Protein AF-A0A2E3IP16-F1 (afdb_monomer_lite)

pLDDT: mean 74.49, std 19.5, range [39.91, 96.56]

Structure (mmCIF, N/CA/C/O backbone):
data_AF-A0A2E3IP16-F1
#
_entry.id   AF-A0A2E3IP16-F1
#
loop_
_atom_site.group_PDB
_atom_site.id
_atom_site.type_symbol
_atom_site.label_atom_id
_atom_site.label_alt_id
_atom_site.label_comp_id
_atom_site.label_asym_id
_atom_site.label_entity_id
_atom_site.label_seq_id
_atom_site.pdbx_PDB_ins_code
_atom_site.Cartn_x
_atom_site.Cartn_y
_atom_site.Cartn_z
_atom_site.occupancy
_atom_site.B_iso_or_equiv
_atom_site.auth_seq_id
_atom_site.auth_comp_id
_atom_site.auth_asym_id
_atom_site.auth_atom_id
_atom_site.pdbx_PDB_model_num
ATOM 1 N N . MET A 1 1 ? 33.896 62.051 31.043 1.00 45.47 1 MET A N 1
ATOM 2 C CA . MET A 1 1 ? 32.823 62.270 30.043 1.00 45.47 1 MET A CA 1
ATOM 3 C C . MET A 1 1 ? 33.499 62.067 28.690 1.00 45.47 1 MET A C 1
ATOM 5 O O . MET A 1 1 ? 34.467 62.762 28.460 1.00 45.47 1 MET A O 1
ATOM 9 N N . ILE A 1 2 ? 33.246 61.069 27.846 1.00 51.25 2 ILE A N 1
ATOM 10 C CA . ILE A 1 2 ? 32.016 60.389 27.426 1.00 51.25 2 ILE A CA 1
ATOM 11 C C . ILE A 1 2 ? 32.406 58.978 26.930 1.00 51.25 2 ILE A C 1
ATOM 13 O O . ILE A 1 2 ? 33.397 58.810 26.225 1.00 51.25 2 ILE A O 1
ATOM 17 N N . ARG A 1 3 ? 31.629 57.968 27.335 1.00 48.81 3 ARG A N 1
ATOM 18 C CA . ARG A 1 3 ? 31.700 56.561 26.911 1.00 48.81 3 ARG A CA 1
ATOM 19 C C . ARG A 1 3 ? 30.870 56.441 25.625 1.00 48.81 3 ARG A C 1
ATOM 21 O O . ARG A 1 3 ? 29.650 56.542 25.712 1.00 48.81 3 ARG A O 1
ATOM 28 N N . LEU A 1 4 ? 31.488 56.246 24.458 1.00 48.22 4 LEU A N 1
ATOM 29 C CA . LEU A 1 4 ? 30.752 55.884 23.237 1.00 48.22 4 LEU A CA 1
ATOM 30 C C . LEU A 1 4 ? 30.615 54.355 23.169 1.00 48.22 4 LEU A C 1
ATOM 32 O O . LEU A 1 4 ? 31.445 53.647 22.608 1.00 48.22 4 LEU A O 1
ATOM 36 N N . LEU A 1 5 ? 29.557 53.862 23.809 1.00 59.22 5 LEU A N 1
ATOM 37 C CA . LEU A 1 5 ? 28.898 52.606 23.465 1.00 59.22 5 LEU A CA 1
ATOM 38 C C . LEU A 1 5 ? 28.027 52.888 22.240 1.00 59.22 5 LEU A C 1
ATOM 40 O O . LEU A 1 5 ? 27.104 53.685 22.365 1.00 59.22 5 LEU A O 1
ATOM 44 N N . LEU A 1 6 ? 28.269 52.246 21.096 1.00 53.72 6 LEU A N 1
ATOM 45 C CA . LEU A 1 6 ? 27.270 52.198 20.025 1.00 53.72 6 LEU A CA 1
ATOM 46 C C . LEU A 1 6 ? 27.346 50.890 19.222 1.00 53.72 6 LEU A C 1
ATOM 48 O O . LEU A 1 6 ? 28.236 50.675 18.407 1.00 53.72 6 LEU A O 1
ATOM 52 N N . CYS A 1 7 ? 26.329 50.068 19.497 1.00 49.22 7 CYS A N 1
ATOM 53 C CA . CYS A 1 7 ? 25.529 49.287 18.553 1.00 49.22 7 CYS A CA 1
ATOM 54 C C . CYS A 1 7 ? 26.188 48.117 17.806 1.00 49.2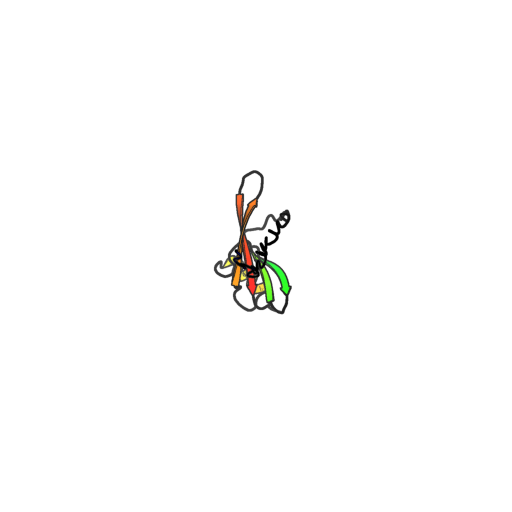2 7 CYS A C 1
ATOM 56 O O . CYS A 1 7 ? 26.507 48.203 16.624 1.00 49.22 7 CYS A O 1
ATOM 58 N N . LEU A 1 8 ? 26.209 46.955 18.475 1.00 56.12 8 LEU A N 1
ATOM 59 C CA . LEU A 1 8 ? 26.079 45.663 17.795 1.00 56.12 8 LEU A CA 1
ATOM 60 C C . LEU A 1 8 ? 24.716 45.598 17.075 1.00 56.12 8 LEU A C 1
ATOM 62 O O . LEU A 1 8 ? 23.693 45.837 17.726 1.00 56.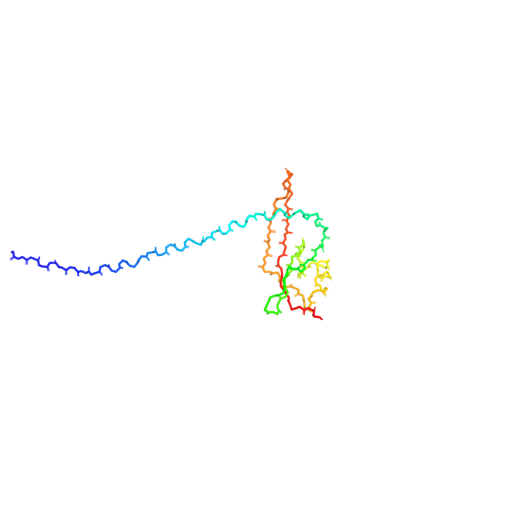12 8 LEU A O 1
ATOM 66 N N . PRO A 1 9 ? 24.650 45.208 15.790 1.00 54.06 9 PRO A N 1
ATOM 67 C CA . PRO A 1 9 ? 23.393 44.821 15.181 1.00 54.06 9 PRO A CA 1
ATOM 68 C C . PRO A 1 9 ? 23.061 43.408 15.670 1.00 54.06 9 PRO A C 1
ATOM 70 O O . PRO A 1 9 ? 23.666 42.419 15.258 1.00 54.06 9 PRO A O 1
ATOM 73 N N . LEU A 1 10 ? 22.102 43.324 16.591 1.00 53.59 10 LEU A N 1
ATOM 74 C CA . LEU A 1 10 ? 21.395 42.089 16.902 1.00 53.59 10 LEU A CA 1
ATOM 75 C C . LEU A 1 10 ? 20.700 41.612 15.622 1.00 53.59 10 LEU A C 1
ATOM 77 O O . LEU A 1 10 ? 19.641 42.109 15.245 1.00 53.59 10 LEU A O 1
ATOM 81 N N . LEU A 1 11 ? 21.327 40.645 14.957 1.00 55.78 11 LEU A N 1
ATOM 82 C CA . LEU A 1 11 ? 20.723 39.779 13.952 1.00 55.78 11 LEU A CA 1
ATOM 83 C C . LEU A 1 11 ? 19.621 38.948 14.623 1.00 55.78 11 LEU A C 1
ATOM 85 O O . LEU A 1 11 ? 19.797 37.775 14.941 1.00 55.78 11 LEU A O 1
ATOM 89 N N . ALA A 1 12 ? 18.475 39.577 14.862 1.00 55.03 12 ALA A N 1
ATOM 90 C CA . ALA A 1 12 ? 17.232 38.899 15.180 1.00 55.03 12 ALA A CA 1
ATOM 91 C C . ALA A 1 12 ? 16.667 38.319 13.878 1.00 55.03 12 ALA A C 1
ATOM 93 O O . ALA A 1 12 ? 15.739 38.863 13.281 1.00 55.03 12 ALA A O 1
ATOM 94 N N . PHE A 1 13 ? 17.265 37.225 13.400 1.00 48.38 13 PHE A N 1
ATOM 95 C CA . PHE A 1 13 ? 16.597 36.401 12.404 1.00 48.38 13 PHE A CA 1
ATOM 96 C C . PHE A 1 13 ? 15.422 35.713 13.088 1.00 48.38 13 PHE A C 1
ATOM 98 O O . PHE A 1 13 ? 15.583 34.887 13.985 1.00 48.38 13 PHE A O 1
ATOM 105 N N . ALA A 1 14 ? 14.239 36.159 12.677 1.00 52.81 14 ALA A N 1
ATOM 106 C CA . ALA A 1 14 ? 12.940 35.666 13.066 1.00 52.81 14 ALA A CA 1
ATOM 107 C C . ALA A 1 14 ? 12.926 34.134 13.136 1.00 52.81 14 ALA A C 1
ATOM 109 O O . ALA A 1 14 ? 13.226 33.448 12.157 1.00 52.81 14 ALA A O 1
ATOM 110 N N . ALA A 1 15 ? 12.533 33.610 14.296 1.00 50.12 15 ALA A N 1
ATOM 111 C CA . ALA A 1 15 ? 12.049 32.250 14.407 1.00 50.12 15 ALA A CA 1
ATOM 112 C C . ALA A 1 15 ? 10.810 32.143 13.510 1.00 50.12 15 ALA A C 1
ATOM 114 O O . ALA A 1 15 ? 9.718 32.585 13.861 1.00 50.12 15 ALA A O 1
ATOM 115 N N . CYS A 1 16 ? 11.005 31.621 12.302 1.00 52.09 16 CYS A N 1
ATOM 116 C CA . CYS A 1 16 ? 9.915 31.180 11.458 1.00 52.09 16 CYS A CA 1
ATOM 117 C C . CYS A 1 16 ? 9.359 29.922 12.130 1.00 52.09 16 CYS A C 1
ATOM 119 O O . CYS A 1 16 ? 9.846 28.814 11.902 1.00 52.09 16 CYS A O 1
ATOM 121 N N . GLU A 1 17 ? 8.400 30.102 13.041 1.00 46.38 17 GLU A N 1
ATOM 122 C CA . GLU A 1 17 ? 7.563 29.010 13.521 1.00 46.38 17 GLU A CA 1
ATOM 123 C C . GLU A 1 17 ? 6.792 28.486 12.316 1.00 46.38 17 GLU A C 1
ATOM 125 O O . GLU A 1 17 ? 5.734 28.986 11.935 1.00 46.38 17 GLU A O 1
ATOM 130 N N . PHE A 1 18 ? 7.373 27.478 11.674 1.00 49.62 18 PHE A N 1
ATOM 131 C CA . PHE A 1 18 ? 6.723 26.691 10.648 1.00 49.62 18 PHE A CA 1
ATOM 132 C C . PHE A 1 18 ? 5.655 25.845 11.348 1.00 49.62 18 PHE A C 1
ATOM 134 O O . PHE A 1 18 ? 5.825 24.647 11.576 1.00 49.62 18 PHE A O 1
ATOM 141 N N . SER A 1 19 ? 4.559 26.496 11.745 1.00 51.28 19 SER A N 1
ATOM 142 C CA . SER A 1 19 ? 3.312 25.834 12.093 1.00 51.28 19 SER A CA 1
ATOM 143 C C . SER A 1 19 ? 2.864 25.105 10.840 1.00 51.28 19 SER A C 1
ATOM 145 O O . SER A 1 19 ? 2.234 25.673 9.948 1.00 51.28 19 SER A O 1
ATOM 147 N N . ARG A 1 20 ? 3.285 23.840 10.733 1.00 56.16 20 ARG A N 1
ATOM 148 C CA . ARG A 1 20 ? 2.788 22.910 9.727 1.00 56.16 20 ARG A CA 1
ATOM 149 C C . ARG A 1 20 ? 1.266 23.006 9.795 1.00 56.16 20 ARG A C 1
ATOM 151 O O . ARG A 1 20 ? 0.732 22.830 10.892 1.00 56.16 20 ARG A O 1
ATOM 158 N N . PRO A 1 21 ? 0.559 23.296 8.692 1.00 48.81 21 PRO A N 1
ATOM 159 C CA . PRO A 1 21 ? -0.879 23.149 8.707 1.00 48.81 21 PRO A CA 1
ATOM 160 C C . PRO A 1 21 ? -1.137 21.685 9.042 1.00 48.81 21 PRO A C 1
ATOM 162 O O . PRO A 1 21 ? -0.830 20.791 8.253 1.00 48.81 21 PRO A O 1
ATOM 165 N N . THR A 1 22 ? -1.637 21.427 10.249 1.00 47.12 22 THR A N 1
ATOM 166 C CA . THR A 1 22 ? -2.257 20.150 10.562 1.00 47.12 22 THR A CA 1
ATOM 167 C C . THR A 1 22 ? -3.460 20.097 9.645 1.00 47.12 22 THR A C 1
ATOM 169 O O . THR A 1 22 ? -4.495 20.703 9.923 1.00 47.12 22 THR A O 1
ATOM 172 N N . ILE A 1 23 ? -3.284 19.468 8.483 1.00 50.47 23 ILE A N 1
ATOM 173 C CA . ILE A 1 23 ? -4.371 19.142 7.576 1.00 50.47 23 ILE A CA 1
ATOM 174 C C . ILE A 1 23 ? -5.242 18.175 8.375 1.00 50.47 23 ILE A C 1
ATOM 176 O O . ILE A 1 23 ? -5.025 16.967 8.377 1.00 50.47 23 ILE A O 1
ATOM 180 N N . MET A 1 24 ? -6.204 18.726 9.114 1.00 45.88 24 MET A N 1
ATOM 181 C CA . MET A 1 24 ? -7.383 18.006 9.559 1.00 45.88 24 MET A CA 1
ATOM 182 C C . MET A 1 24 ? -8.123 17.675 8.272 1.00 45.88 24 MET A C 1
ATOM 184 O O . MET A 1 24 ? -8.973 18.439 7.811 1.00 45.88 24 MET A O 1
ATOM 188 N N . ALA A 1 25 ? -7.710 16.588 7.620 1.00 48.75 25 ALA A N 1
ATOM 189 C CA . ALA A 1 25 ? -8.474 16.012 6.538 1.00 48.75 25 ALA A CA 1
ATOM 190 C C . ALA A 1 25 ? -9.871 15.807 7.117 1.00 48.75 25 ALA A C 1
ATOM 192 O O . ALA A 1 25 ? -10.031 15.055 8.081 1.00 48.75 25 ALA A O 1
ATOM 193 N N . ARG A 1 26 ? -10.861 16.558 6.607 1.00 45.97 26 ARG A N 1
ATOM 194 C CA . ARG A 1 26 ? -12.272 16.284 6.886 1.00 45.97 26 ARG A CA 1
ATOM 195 C C . ARG A 1 26 ? -12.424 14.800 6.652 1.00 45.97 26 ARG A C 1
ATOM 197 O O . ARG A 1 26 ? -12.221 14.383 5.516 1.00 45.97 26 ARG A O 1
ATOM 204 N N . SER A 1 27 ? -12.665 14.054 7.731 1.00 47.84 27 SER A N 1
ATOM 205 C CA . SER A 1 27 ? -12.873 12.614 7.698 1.00 47.84 27 SER A CA 1
ATOM 206 C C . SER A 1 27 ? -13.739 12.335 6.481 1.00 47.84 27 SER A C 1
ATOM 208 O O . SER A 1 27 ? -14.901 12.753 6.497 1.00 47.84 27 SER A O 1
ATOM 210 N N . PRO A 1 28 ? -13.217 11.725 5.402 1.00 42.53 28 PRO A N 1
ATOM 211 C CA . PRO A 1 28 ? -14.125 11.156 4.437 1.00 42.53 28 PRO A CA 1
ATOM 212 C C . PRO A 1 28 ? -14.991 10.215 5.270 1.00 42.53 28 PRO A C 1
ATOM 214 O O . PRO A 1 28 ? -14.468 9.370 5.999 1.00 42.53 28 PRO A O 1
ATOM 217 N N . GLU A 1 29 ? -16.306 10.431 5.291 1.00 41.03 29 GLU A N 1
ATOM 218 C CA . GLU A 1 29 ? -17.214 9.398 5.768 1.00 41.03 29 GLU A CA 1
ATOM 219 C C . GLU A 1 29 ? -17.065 8.257 4.769 1.00 41.03 29 GLU A C 1
ATOM 221 O O . GLU A 1 29 ? -17.754 8.166 3.754 1.00 41.03 29 GLU A O 1
ATOM 226 N N . ILE A 1 30 ? -16.066 7.418 5.031 1.00 43.94 30 ILE A N 1
ATOM 227 C CA . ILE A 1 30 ? -15.835 6.164 4.353 1.00 43.94 30 ILE A CA 1
ATOM 228 C C . ILE A 1 30 ? -16.972 5.270 4.843 1.00 43.94 30 ILE A C 1
ATOM 230 O O . ILE A 1 30 ? -16.824 4.461 5.758 1.00 43.94 30 ILE A O 1
ATOM 234 N N . SER A 1 31 ? -18.151 5.443 4.242 1.00 39.91 31 SER A N 1
ATOM 235 C CA . SER A 1 31 ? -19.231 4.462 4.279 1.00 39.91 31 SER A CA 1
ATOM 236 C C . SER A 1 31 ? -18.818 3.285 3.400 1.00 39.91 31 SER A C 1
ATOM 238 O O . SER A 1 31 ? -19.406 2.975 2.368 1.00 39.91 31 SER A O 1
ATOM 240 N N . LEU A 1 32 ? -17.723 2.645 3.790 1.00 43.75 32 LEU A N 1
ATOM 241 C CA . LEU A 1 32 ? -17.406 1.308 3.364 1.00 43.75 32 LEU A CA 1
ATOM 242 C C . LEU A 1 32 ? -17.894 0.432 4.517 1.00 43.75 32 LEU A C 1
ATOM 244 O O . LEU A 1 32 ? -17.529 0.601 5.686 1.00 43.75 32 LEU A O 1
ATOM 248 N N . LYS A 1 33 ? -18.747 -0.531 4.198 1.00 48.38 33 LYS A N 1
ATOM 249 C CA . LYS A 1 33 ? -18.745 -1.790 4.933 1.00 48.38 33 LYS A CA 1
ATOM 250 C C . LYS A 1 33 ? -17.678 -2.645 4.249 1.00 48.38 33 LYS A C 1
ATOM 252 O O . LYS A 1 33 ? -18.077 -3.490 3.445 1.00 48.38 33 LYS A O 1
ATOM 257 N N . PRO A 1 34 ? -16.364 -2.390 4.425 1.00 52.38 34 PRO A N 1
ATOM 258 C CA . PRO A 1 34 ? -15.408 -3.205 3.725 1.00 52.38 34 PRO A CA 1
ATOM 259 C C . PRO A 1 34 ? -15.480 -4.602 4.334 1.00 52.38 34 PRO A C 1
ATOM 261 O O . PRO A 1 34 ? -15.589 -4.763 5.553 1.00 52.38 34 PRO A O 1
ATOM 264 N N . ARG A 1 35 ? -15.528 -5.615 3.476 1.00 58.31 35 ARG A N 1
ATOM 265 C CA . ARG A 1 35 ? -15.392 -7.000 3.933 1.00 58.31 35 ARG A CA 1
ATOM 266 C C . ARG A 1 35 ? -13.928 -7.202 4.317 1.00 58.31 35 ARG A C 1
ATOM 268 O O . ARG A 1 35 ? -13.055 -6.655 3.647 1.00 58.31 35 ARG A O 1
ATOM 275 N N . ASP A 1 36 ? -13.659 -7.971 5.369 1.00 63.69 36 ASP A N 1
ATOM 276 C CA . ASP A 1 36 ? -12.282 -8.316 5.732 1.00 63.69 36 ASP A CA 1
ATOM 277 C C . ASP A 1 36 ? -11.529 -8.849 4.503 1.00 63.69 36 ASP A C 1
ATOM 279 O O . ASP A 1 36 ? -12.000 -9.758 3.814 1.00 63.69 36 ASP A O 1
ATOM 283 N N . GLY A 1 37 ? -10.373 -8.253 4.210 1.00 72.50 37 GLY A N 1
ATOM 284 C CA . GLY A 1 37 ? -9.559 -8.599 3.046 1.00 72.50 37 GLY A CA 1
ATOM 285 C C . GLY A 1 37 ? -9.779 -7.728 1.812 1.00 72.50 37 GLY A C 1
ATOM 286 O O . GLY A 1 37 ? -9.264 -8.068 0.750 1.00 72.50 37 GLY A O 1
ATOM 287 N N . GLU A 1 38 ? -10.524 -6.625 1.906 1.00 86.12 38 GLU A N 1
ATOM 288 C CA . GLU A 1 38 ? -10.685 -5.704 0.781 1.00 86.12 38 GLU A CA 1
ATOM 289 C C . GLU A 1 38 ? -9.378 -4.948 0.497 1.00 86.12 38 GLU A C 1
ATOM 291 O O . GLU A 1 38 ? -8.737 -4.414 1.404 1.00 86.12 38 GLU A O 1
ATOM 296 N N . VAL A 1 39 ? -9.006 -4.899 -0.786 1.00 90.12 39 VAL A N 1
ATOM 297 C CA . VAL A 1 39 ? -7.893 -4.106 -1.315 1.00 90.12 39 VAL A CA 1
ATOM 298 C C . VAL A 1 39 ? -8.386 -3.335 -2.529 1.00 90.12 39 VAL A C 1
ATOM 300 O O . VAL A 1 39 ? -8.959 -3.915 -3.456 1.00 90.12 39 VAL A O 1
ATOM 303 N N . ARG A 1 40 ? -8.146 -2.027 -2.539 1.00 91.56 40 ARG A N 1
ATOM 304 C CA . ARG A 1 40 ? -8.601 -1.099 -3.574 1.00 91.56 40 ARG A CA 1
ATOM 305 C C . ARG A 1 40 ? -7.415 -0.347 -4.153 1.00 91.56 40 ARG A C 1
ATOM 307 O O . ARG A 1 40 ? -6.539 0.089 -3.410 1.00 91.56 40 ARG A O 1
ATOM 314 N N . LEU A 1 41 ? -7.418 -0.155 -5.469 1.00 92.19 41 LEU A N 1
ATOM 315 C CA . LEU A 1 41 ? -6.523 0.794 -6.119 1.00 92.19 41 LEU A CA 1
ATOM 316 C C . LEU A 1 41 ? -7.048 2.209 -5.863 1.00 92.19 41 LEU A C 1
ATOM 318 O O . LEU A 1 41 ? -8.185 2.519 -6.217 1.00 92.19 41 LEU A O 1
ATOM 322 N N . VAL A 1 42 ? -6.230 3.039 -5.225 1.00 92.44 42 VAL A N 1
ATOM 323 C CA . VAL A 1 42 ? -6.539 4.447 -4.958 1.00 92.44 42 VAL A CA 1
ATOM 324 C C . VAL A 1 42 ? -6.146 5.294 -6.158 1.00 92.44 42 VAL A C 1
ATOM 326 O O . VAL A 1 42 ? -6.939 6.106 -6.624 1.00 92.44 42 VAL A O 1
ATOM 329 N N . ASP A 1 43 ? -4.914 5.119 -6.640 1.00 93.25 43 ASP A N 1
ATOM 330 C CA . ASP A 1 43 ? -4.348 5.917 -7.726 1.00 93.25 43 ASP A CA 1
ATOM 331 C C . ASP A 1 43 ? -3.090 5.251 -8.310 1.00 93.25 43 ASP A C 1
ATOM 333 O O . ASP A 1 43 ? -2.461 4.422 -7.650 1.00 93.25 43 ASP A O 1
ATOM 337 N N . VAL A 1 44 ? -2.685 5.655 -9.514 1.00 92.44 44 VAL A N 1
ATOM 338 C CA . VAL A 1 44 ? -1.376 5.347 -10.101 1.00 92.44 44 VAL A CA 1
ATOM 339 C C . VAL A 1 44 ? -0.674 6.661 -10.425 1.00 92.44 44 VAL 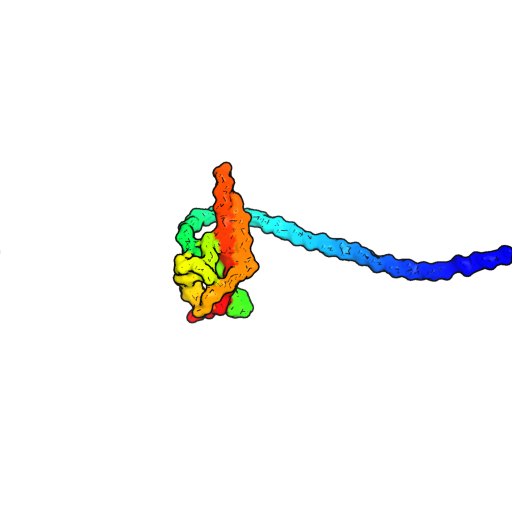A C 1
ATOM 341 O O . VAL A 1 44 ? -1.049 7.368 -11.358 1.00 92.44 44 VAL A O 1
ATOM 344 N N . ARG A 1 45 ? 0.374 6.994 -9.666 1.00 91.31 45 ARG A N 1
ATOM 345 C CA . ARG A 1 45 ? 1.128 8.246 -9.828 1.00 91.31 45 ARG A CA 1
ATOM 346 C C . ARG A 1 45 ? 2.606 7.965 -9.973 1.00 91.31 45 ARG A C 1
ATOM 348 O O . ARG A 1 45 ? 3.164 7.168 -9.231 1.00 91.31 45 ARG A O 1
ATOM 355 N N . LEU A 1 46 ? 3.236 8.643 -10.934 1.00 91.06 46 LEU A N 1
ATOM 356 C CA . LEU A 1 46 ? 4.675 8.526 -11.202 1.00 91.06 46 LEU A CA 1
ATOM 357 C C . LEU A 1 46 ? 5.131 7.065 -11.403 1.00 91.06 46 LEU A C 1
ATOM 359 O O . LEU A 1 46 ? 6.220 6.690 -10.985 1.00 91.06 46 LEU A O 1
ATOM 363 N N . GLY A 1 47 ? 4.283 6.236 -12.021 1.00 91.88 47 GLY A N 1
ATOM 364 C CA . GLY A 1 47 ? 4.576 4.819 -12.253 1.00 91.88 47 GLY A CA 1
ATOM 365 C C . GLY A 1 47 ? 4.432 3.919 -11.023 1.00 91.88 47 GLY A C 1
ATOM 366 O O . GLY A 1 47 ? 4.868 2.778 -11.076 1.00 91.88 47 GLY A O 1
ATOM 367 N N . VAL A 1 48 ? 3.818 4.398 -9.938 1.00 94.12 48 VAL A N 1
ATOM 368 C CA . VAL A 1 48 ? 3.593 3.640 -8.701 1.00 94.12 48 VAL A CA 1
ATOM 369 C C . VAL A 1 48 ? 2.095 3.507 -8.446 1.00 94.12 48 VAL A C 1
ATOM 371 O O . VAL A 1 48 ? 1.371 4.505 -8.455 1.00 94.12 48 VAL 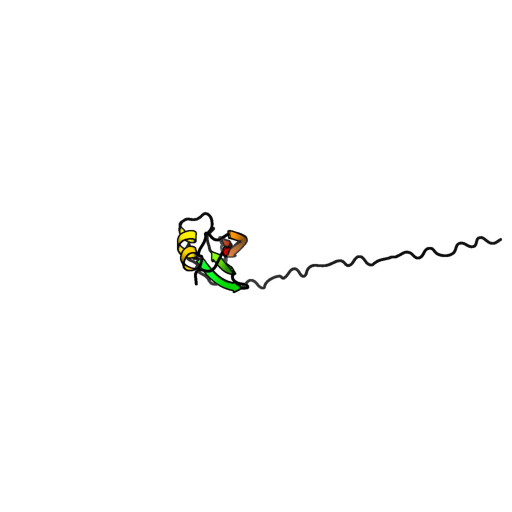A O 1
ATOM 374 N N . ALA A 1 49 ? 1.621 2.284 -8.204 1.00 94.62 49 ALA A N 1
ATOM 375 C CA . ALA A 1 49 ? 0.252 2.038 -7.762 1.00 94.62 49 ALA A CA 1
ATOM 376 C C . ALA A 1 49 ? 0.140 2.239 -6.250 1.00 94.62 49 ALA A C 1
ATOM 378 O O . ALA A 1 49 ? 0.930 1.692 -5.481 1.00 94.62 49 ALA A O 1
ATOM 379 N N . HIS A 1 50 ? -0.865 3.003 -5.832 1.00 95.44 50 HIS A N 1
ATOM 380 C CA .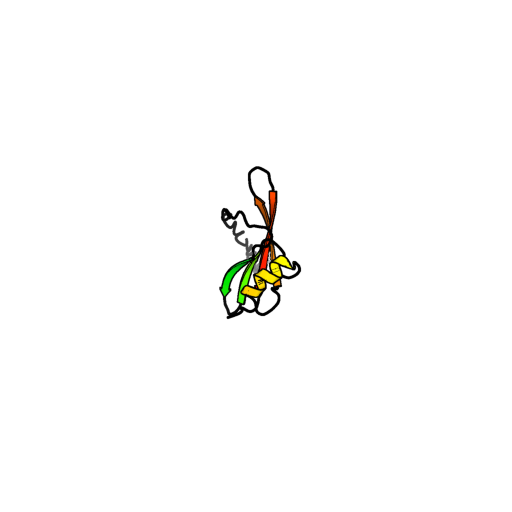 HIS A 1 50 ? -1.219 3.241 -4.440 1.00 95.44 50 HIS A CA 1
ATOM 381 C C . HIS A 1 50 ? -2.477 2.458 -4.089 1.00 95.44 50 HIS A C 1
ATOM 383 O O . HIS A 1 50 ? -3.500 2.572 -4.765 1.00 95.44 50 HIS A O 1
ATOM 389 N N . LEU A 1 51 ? -2.402 1.678 -3.017 1.00 93.81 51 LEU A N 1
ATOM 390 C CA . LEU A 1 51 ? -3.455 0.790 -2.556 1.00 93.81 51 LEU A CA 1
ATOM 391 C C . LEU A 1 51 ? -3.959 1.195 -1.175 1.00 93.81 51 LEU A C 1
ATOM 393 O O . LEU A 1 51 ? -3.181 1.611 -0.317 1.00 93.81 51 LEU A O 1
ATOM 397 N N . GLU A 1 52 ? -5.248 0.970 -0.959 1.00 92.88 52 GLU A N 1
ATOM 398 C CA . GLU A 1 52 ? -5.901 1.004 0.345 1.00 92.88 52 GLU A CA 1
ATOM 399 C C . GLU A 1 52 ? -6.403 -0.402 0.675 1.00 92.88 52 GLU A C 1
ATOM 401 O O . GLU A 1 52 ? -7.047 -1.043 -0.158 1.00 92.88 52 GLU A O 1
ATOM 406 N N . ALA A 1 53 ? -6.093 -0.900 1.870 1.00 90.69 53 ALA A N 1
ATOM 407 C CA . ALA A 1 53 ? -6.435 -2.254 2.285 1.00 90.69 53 ALA A CA 1
ATOM 408 C C . ALA A 1 53 ? -6.931 -2.319 3.735 1.00 90.69 53 ALA A C 1
ATOM 410 O O . ALA A 1 53 ? -6.465 -1.574 4.595 1.00 90.69 53 ALA A O 1
ATOM 411 N N . THR A 1 54 ? -7.835 -3.252 4.040 1.00 89.94 54 THR A N 1
ATOM 412 C CA . THR A 1 54 ? -8.298 -3.495 5.425 1.00 89.94 54 THR A CA 1
ATOM 413 C C . THR A 1 54 ? -7.396 -4.434 6.223 1.00 89.94 54 THR A C 1
ATOM 415 O O . THR A 1 54 ? -7.576 -4.604 7.425 1.00 89.94 54 THR A O 1
ATOM 418 N N . CYS A 1 55 ? -6.448 -5.092 5.562 1.00 87.69 55 CYS A N 1
ATOM 419 C CA . CYS A 1 55 ? -5.378 -5.858 6.187 1.00 87.69 55 CYS A CA 1
ATOM 420 C C . CYS A 1 55 ? -4.038 -5.503 5.552 1.00 87.69 55 CYS A C 1
ATOM 422 O O . CYS A 1 55 ? -3.996 -4.893 4.489 1.00 87.69 55 CYS A O 1
ATOM 424 N N . ASP A 1 56 ? -2.944 -5.879 6.208 1.00 90.12 56 ASP A N 1
ATOM 425 C CA . ASP A 1 56 ? -1.597 -5.630 5.702 1.00 90.12 56 ASP A CA 1
ATOM 426 C C . ASP A 1 56 ? -1.348 -6.436 4.411 1.00 90.12 56 ASP A C 1
ATOM 428 O O . ASP A 1 56 ? -1.237 -7.662 4.477 1.00 90.12 56 ASP A O 1
ATOM 432 N N . PRO A 1 57 ? -1.241 -5.800 3.233 1.00 87.38 57 PRO A N 1
ATOM 433 C CA . PRO A 1 57 ? -1.025 -6.511 1.977 1.00 87.38 57 PRO A CA 1
ATOM 434 C C . PRO A 1 57 ? 0.392 -7.092 1.826 1.00 87.38 57 PRO A C 1
ATOM 436 O O . PRO A 1 57 ? 0.607 -7.910 0.932 1.00 87.38 57 PRO A O 1
ATOM 439 N N . GLY A 1 58 ? 1.344 -6.700 2.680 1.00 87.06 58 GLY A N 1
ATOM 440 C CA . GLY A 1 58 ? 2.708 -7.229 2.708 1.00 87.06 58 GLY A CA 1
ATOM 441 C C . GLY A 1 58 ? 2.890 -8.446 3.622 1.00 87.06 58 GLY A C 1
ATOM 442 O O . GLY A 1 58 ? 3.925 -9.104 3.559 1.00 87.06 58 GLY A O 1
ATOM 443 N N . SER A 1 59 ? 1.908 -8.770 4.468 1.00 86.75 59 SER A N 1
ATOM 444 C CA . SER A 1 59 ? 2.004 -9.904 5.404 1.00 86.75 59 SER A CA 1
ATOM 445 C C . SER A 1 59 ? 0.760 -10.795 5.450 1.00 86.75 59 SER A C 1
ATOM 447 O O . SER A 1 59 ? 0.874 -11.996 5.697 1.00 86.75 59 SER A O 1
ATOM 449 N N . SER A 1 60 ? -0.429 -10.260 5.166 1.00 89.62 60 SER A N 1
ATOM 450 C CA . SER A 1 60 ? -1.672 -11.031 5.112 1.00 89.62 60 SER A CA 1
ATOM 451 C C . SER A 1 60 ? -1.824 -11.731 3.767 1.00 89.62 60 SER A C 1
ATOM 453 O O . SER A 1 60 ? -1.922 -11.076 2.730 1.00 89.62 60 SER A O 1
ATOM 455 N N . ALA A 1 61 ? -1.944 -13.061 3.791 1.00 85.75 61 ALA A N 1
ATOM 456 C CA . ALA A 1 61 ? -2.187 -13.874 2.598 1.00 85.75 61 ALA A CA 1
ATOM 457 C C . ALA A 1 61 ? -3.468 -13.470 1.844 1.00 85.75 61 ALA A C 1
ATOM 459 O O . ALA A 1 61 ? -3.533 -13.574 0.624 1.00 85.75 61 ALA A O 1
ATOM 460 N N . ILE A 1 62 ? -4.491 -12.989 2.557 1.00 87.62 62 ILE A N 1
ATOM 461 C CA . ILE A 1 62 ? -5.750 -12.566 1.936 1.00 87.62 62 ILE A CA 1
ATOM 462 C C . ILE A 1 62 ? -5.524 -11.262 1.165 1.00 87.62 62 ILE A C 1
ATOM 464 O O . ILE A 1 62 ? -5.774 -11.205 -0.038 1.00 87.62 62 ILE A O 1
ATOM 468 N N . CYS A 1 63 ? -4.998 -10.227 1.831 1.00 89.38 63 CYS A N 1
ATOM 469 C CA . CYS A 1 63 ? -4.755 -8.939 1.180 1.00 89.38 63 CYS A CA 1
ATOM 470 C C . CYS A 1 63 ? -3.676 -9.030 0.092 1.00 89.38 63 CYS A C 1
ATOM 472 O O . CYS A 1 63 ? -3.791 -8.339 -0.916 1.00 89.38 63 CYS A O 1
ATOM 474 N N . SER A 1 64 ? -2.667 -9.894 0.234 1.00 89.06 64 SER A N 1
ATOM 475 C CA . SER A 1 64 ? -1.628 -10.051 -0.788 1.00 89.06 64 SER A CA 1
ATOM 476 C C . SER A 1 64 ? -2.185 -10.627 -2.095 1.00 89.06 64 SER A C 1
ATOM 478 O O . SER A 1 64 ? -1.852 -10.127 -3.169 1.00 89.06 64 SER A O 1
ATOM 480 N N . VAL A 1 65 ? -3.106 -11.598 -2.028 1.00 89.50 65 VAL A N 1
ATOM 481 C CA . VAL A 1 65 ? -3.786 -12.157 -3.211 1.00 89.50 65 VAL A CA 1
ATOM 482 C C . VAL A 1 65 ? -4.628 -11.099 -3.925 1.00 89.50 65 VAL A C 1
ATOM 484 O O . VAL A 1 65 ? -4.616 -11.021 -5.155 1.00 89.50 65 VAL A O 1
ATOM 487 N N . TYR A 1 66 ? -5.347 -10.257 -3.181 1.00 90.94 66 TYR A N 1
ATOM 488 C CA . TYR A 1 66 ? -6.118 -9.172 -3.791 1.00 90.94 66 TYR A CA 1
ATOM 489 C C . TYR A 1 66 ? -5.222 -8.066 -4.351 1.00 90.94 66 TYR A C 1
ATOM 491 O O . TYR A 1 66 ? -5.490 -7.564 -5.442 1.00 90.94 66 TYR A O 1
ATOM 499 N N . ALA A 1 67 ? -4.136 -7.724 -3.658 1.00 92.06 67 ALA A N 1
ATOM 500 C CA . ALA A 1 67 ? -3.176 -6.735 -4.128 1.00 92.06 67 ALA A CA 1
ATOM 501 C C . ALA A 1 67 ? -2.423 -7.188 -5.389 1.00 92.06 67 ALA A C 1
ATOM 503 O O . ALA A 1 67 ? -2.141 -6.364 -6.256 1.00 92.06 67 ALA A O 1
ATOM 504 N N . ALA A 1 68 ? -2.179 -8.492 -5.557 1.00 92.06 68 ALA A N 1
ATOM 505 C CA . ALA A 1 68 ? -1.542 -9.062 -6.749 1.00 92.06 68 ALA A CA 1
ATOM 506 C C . ALA A 1 68 ? -2.334 -8.836 -8.055 1.00 92.06 68 ALA A C 1
ATOM 508 O O . ALA A 1 68 ? -1.801 -9.022 -9.148 1.00 92.06 68 ALA A O 1
ATOM 509 N N . ARG A 1 69 ? -3.603 -8.409 -7.968 1.00 91.75 69 ARG A N 1
ATOM 510 C CA . ARG A 1 69 ? -4.379 -7.954 -9.135 1.00 91.75 69 ARG A CA 1
ATOM 511 C C . ARG A 1 69 ? -3.841 -6.649 -9.718 1.00 91.75 69 ARG A C 1
ATOM 513 O O . ARG A 1 69 ? -3.954 -6.441 -10.918 1.00 91.75 69 ARG A O 1
ATOM 520 N N . TRP A 1 70 ? -3.273 -5.798 -8.868 1.00 93.50 70 TRP A N 1
ATOM 521 C CA . TRP A 1 70 ? -2.800 -4.458 -9.212 1.00 93.50 70 TRP A CA 1
ATOM 522 C C . TRP A 1 70 ? -1.280 -4.354 -9.232 1.00 93.50 70 TRP A C 1
ATOM 524 O O . TRP A 1 70 ? -0.748 -3.452 -9.867 1.00 93.50 70 TRP A O 1
ATOM 534 N N . CYS A 1 71 ? -0.584 -5.248 -8.532 1.00 95.00 71 CYS A N 1
ATOM 535 C CA . CYS A 1 71 ? 0.849 -5.155 -8.294 1.00 95.00 71 CYS A CA 1
ATOM 536 C C . CYS A 1 71 ? 1.626 -6.283 -8.969 1.00 95.00 71 CYS A C 1
ATOM 538 O O . CYS A 1 71 ? 1.210 -7.442 -8.936 1.00 95.00 71 CYS A O 1
ATOM 540 N N . GLN A 1 72 ? 2.788 -5.958 -9.538 1.00 94.69 72 GLN A N 1
ATOM 541 C CA . GLN A 1 72 ? 3.743 -6.963 -10.022 1.00 94.69 72 GLN A CA 1
ATOM 542 C C . GLN A 1 72 ? 4.458 -7.660 -8.862 1.00 94.69 72 GLN A C 1
ATOM 544 O O . GLN A 1 72 ? 4.653 -8.873 -8.888 1.00 94.69 72 GLN A O 1
ATOM 549 N N . ASN A 1 73 ? 4.812 -6.876 -7.844 1.00 93.31 73 ASN A N 1
ATOM 550 C CA . ASN A 1 73 ? 5.548 -7.300 -6.662 1.00 93.31 73 ASN A CA 1
ATOM 551 C C . ASN A 1 73 ? 4.685 -7.166 -5.405 1.00 93.31 73 ASN A C 1
ATOM 553 O O . ASN A 1 73 ? 3.621 -6.544 -5.420 1.00 93.31 73 ASN A O 1
ATOM 557 N N . LEU A 1 74 ? 5.160 -7.735 -4.296 1.00 92.75 74 LEU A N 1
ATOM 558 C CA . LEU A 1 74 ? 4.486 -7.588 -3.011 1.00 92.75 74 LEU A CA 1
ATOM 559 C C . LEU A 1 74 ? 4.406 -6.094 -2.625 1.00 92.75 74 LEU A C 1
ATOM 561 O O . LEU A 1 74 ? 5.431 -5.408 -2.682 1.00 92.75 74 LEU A O 1
ATOM 565 N N . PRO A 1 75 ? 3.233 -5.572 -2.226 1.00 93.81 75 PRO A N 1
ATOM 566 C CA . PRO A 1 75 ? 3.106 -4.166 -1.873 1.00 93.81 75 PRO A CA 1
ATOM 567 C C . PRO A 1 75 ? 3.861 -3.833 -0.593 1.00 93.81 75 PRO A C 1
ATOM 569 O O . PRO A 1 75 ? 3.854 -4.596 0.375 1.00 93.81 75 PRO A O 1
ATOM 572 N N . LYS A 1 76 ? 4.449 -2.640 -0.559 1.00 95.19 76 LYS A N 1
ATOM 573 C CA . LYS A 1 76 ? 5.092 -2.087 0.626 1.00 95.19 76 LYS A CA 1
ATOM 574 C C . LYS A 1 76 ? 4.133 -1.146 1.339 1.00 95.19 76 LYS A C 1
ATOM 576 O O . LYS A 1 76 ? 3.753 -0.112 0.795 1.00 95.19 76 LYS A O 1
ATOM 581 N N . VAL A 1 77 ? 3.774 -1.481 2.573 1.00 94.38 77 VAL A N 1
ATOM 582 C CA . VAL A 1 77 ? 2.997 -0.588 3.442 1.00 94.38 77 VAL A CA 1
ATOM 583 C C . VAL A 1 77 ? 3.851 0.616 3.825 1.00 94.38 77 VAL A C 1
ATOM 585 O O . VAL A 1 77 ? 4.977 0.456 4.299 1.00 94.38 77 VAL A O 1
ATOM 588 N N . TYR A 1 78 ? 3.313 1.817 3.624 1.00 93.12 78 TYR A N 1
ATOM 589 C CA . TYR A 1 78 ? 3.962 3.069 4.018 1.00 93.12 78 TYR A CA 1
ATOM 590 C C . TYR A 1 78 ? 3.190 3.827 5.096 1.00 93.12 78 TYR A C 1
ATOM 592 O O . TYR A 1 78 ? 3.784 4.653 5.784 1.00 93.12 78 TYR A O 1
ATOM 600 N N . ASP A 1 79 ? 1.897 3.550 5.265 1.00 92.75 79 ASP A N 1
ATOM 601 C CA . ASP A 1 79 ? 1.101 4.145 6.332 1.00 92.75 79 ASP A CA 1
ATOM 602 C C . ASP A 1 79 ? 0.037 3.166 6.843 1.00 92.75 79 ASP A C 1
ATOM 604 O O . ASP A 1 79 ? -0.430 2.274 6.128 1.00 92.75 79 ASP A O 1
ATOM 608 N N . ARG A 1 80 ? -0.321 3.324 8.115 1.00 91.75 80 ARG A N 1
ATOM 609 C CA . ARG A 1 80 ? -1.337 2.535 8.802 1.00 91.75 80 ARG A CA 1
ATOM 610 C C . ARG A 1 80 ? -2.175 3.459 9.668 1.00 91.75 80 ARG A C 1
ATOM 612 O O . ARG A 1 80 ? -1.716 3.948 10.700 1.00 91.75 80 ARG A O 1
ATOM 619 N N . GLN A 1 81 ? -3.427 3.620 9.278 1.00 86.62 81 GLN A N 1
ATOM 620 C CA . GLN A 1 81 ? -4.354 4.552 9.896 1.00 86.62 81 GLN A CA 1
ATOM 621 C C . GLN A 1 81 ? -5.399 3.780 10.695 1.00 86.62 81 GLN A C 1
ATOM 623 O O . GLN A 1 81 ? -5.916 2.755 10.251 1.00 86.62 81 GLN A O 1
ATOM 628 N N . LYS A 1 82 ? -5.675 4.252 11.910 1.00 85.19 82 LYS A N 1
ATOM 629 C CA . LYS A 1 82 ? -6.674 3.670 12.804 1.00 85.19 82 LYS A CA 1
ATOM 630 C C . LYS A 1 82 ? -7.847 4.624 12.928 1.00 85.19 82 LYS A C 1
ATOM 632 O O . LYS A 1 82 ? -7.657 5.794 13.252 1.00 85.19 82 LYS A O 1
ATOM 637 N N . TYR A 1 83 ? -9.045 4.111 12.699 1.00 76.88 83 TYR A N 1
ATOM 638 C CA . TYR A 1 83 ? -10.283 4.870 12.744 1.00 76.88 83 TYR A CA 1
ATOM 639 C C . TYR A 1 83 ? -11.262 4.216 13.694 1.00 76.88 83 TYR A C 1
ATOM 641 O O . TYR A 1 83 ? -11.438 3.001 13.680 1.00 76.88 83 TYR A O 1
ATOM 649 N N . PHE A 1 84 ? -11.957 5.031 14.473 1.00 76.12 84 PHE A N 1
ATOM 650 C CA . PHE A 1 84 ? -13.116 4.578 15.223 1.00 76.12 84 PHE A CA 1
ATOM 651 C C . PHE A 1 84 ? -14.347 4.796 14.353 1.00 76.12 84 PHE A C 1
ATOM 653 O O . PHE A 1 84 ? -14.640 5.920 13.952 1.00 76.12 84 PHE A O 1
ATOM 660 N N . THR A 1 85 ? -15.040 3.713 14.016 1.00 70.25 85 THR A N 1
ATOM 661 C CA . THR A 1 85 ? -16.226 3.766 13.154 1.00 70.25 85 THR A CA 1
ATOM 662 C C . THR A 1 85 ? -17.498 3.470 13.947 1.00 70.25 85 THR A C 1
ATOM 664 O O . THR A 1 85 ? -17.542 2.544 14.761 1.00 70.25 85 THR A O 1
ATOM 667 N N . GLY A 1 86 ? -18.546 4.257 13.681 1.00 59.94 86 GLY A N 1
ATOM 668 C CA . GLY A 1 86 ? -19.890 4.093 14.245 1.00 59.94 86 GLY A CA 1
ATOM 669 C C . GLY A 1 86 ? -20.053 4.526 15.709 1.00 59.94 86 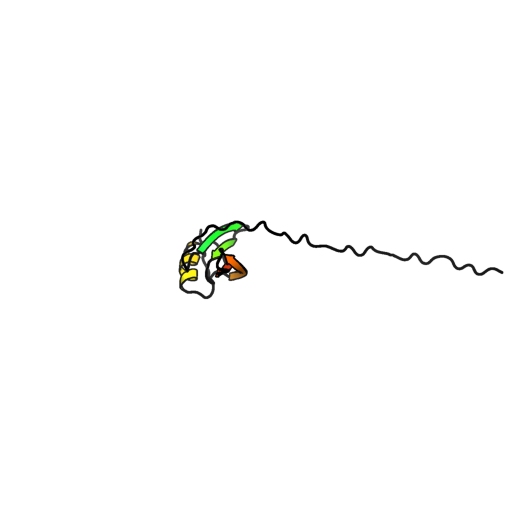GLY A C 1
ATOM 670 O O . GLY A 1 86 ? -19.094 4.847 16.404 1.00 59.94 86 GLY A O 1
ATOM 671 N N . ALA A 1 87 ? -21.300 4.490 16.190 1.00 60.06 87 ALA A N 1
ATOM 672 C CA . ALA A 1 87 ? -21.671 4.842 17.568 1.00 60.06 87 ALA A CA 1
ATOM 673 C C . ALA A 1 87 ? -21.093 3.887 18.636 1.00 60.06 87 ALA A C 1
ATOM 675 O O . ALA A 1 87 ? -21.053 4.227 19.813 1.00 60.06 87 ALA A O 1
ATOM 676 N N . ASN A 1 88 ? -20.619 2.707 18.221 1.00 64.69 88 ASN A N 1
ATOM 677 C CA . ASN A 1 88 ? -20.128 1.650 19.109 1.00 64.69 88 ASN A CA 1
ATOM 678 C C . ASN A 1 88 ? -18.596 1.666 19.276 1.00 64.69 88 ASN A C 1
ATOM 680 O O . ASN A 1 88 ? -18.054 0.775 19.923 1.00 64.69 88 ASN A O 1
ATOM 684 N N . GLY A 1 89 ? -17.889 2.624 18.660 1.00 65.94 89 GLY A N 1
ATOM 685 C CA . GLY A 1 89 ? -16.439 2.773 18.815 1.00 65.94 89 GLY A CA 1
ATOM 686 C C . GLY A 1 89 ? -15.615 1.604 18.268 1.00 65.94 89 GLY A C 1
ATOM 687 O O . GLY A 1 89 ? -14.553 1.310 18.809 1.00 65.94 89 GLY A O 1
ATOM 688 N N . GLN A 1 90 ? -16.076 0.921 17.213 1.00 69.94 90 GLN A N 1
ATOM 689 C CA . GLN A 1 90 ? -15.282 -0.151 16.608 1.00 69.94 90 GLN A CA 1
ATOM 690 C C . GLN A 1 90 ? -14.006 0.425 15.990 1.00 69.94 90 GLN A C 1
ATOM 692 O O . GLN A 1 90 ? -14.072 1.207 15.036 1.00 69.94 90 GLN A O 1
ATOM 697 N N . GLU A 1 91 ? -12.858 0.011 16.526 1.00 72.81 91 GLU A N 1
ATOM 698 C CA . GLU A 1 91 ? -11.542 0.318 15.972 1.00 72.81 91 GLU A CA 1
ATOM 699 C C . GLU A 1 91 ? -11.345 -0.449 14.659 1.00 72.81 91 GLU A C 1
ATOM 701 O O . GLU A 1 91 ? -11.482 -1.671 14.596 1.00 72.81 91 GLU A O 1
ATOM 706 N N . ARG A 1 92 ? -11.022 0.281 13.595 1.00 76.56 92 ARG A N 1
ATOM 707 C CA . ARG A 1 92 ? -10.690 -0.250 12.275 1.00 76.56 92 ARG A CA 1
ATOM 708 C C . ARG A 1 92 ? -9.315 0.229 11.867 1.00 76.56 92 ARG A C 1
ATOM 710 O O . ARG A 1 92 ? -8.959 1.376 12.110 1.00 76.56 92 ARG A O 1
ATOM 717 N N . THR A 1 93 ? -8.561 -0.649 11.219 1.00 85.38 93 THR A N 1
ATOM 718 C CA . THR A 1 93 ? -7.239 -0.323 10.687 1.00 85.38 93 THR A CA 1
ATOM 719 C C . THR A 1 93 ? -7.284 -0.358 9.167 1.00 85.38 93 THR A C 1
ATOM 721 O O . THR A 1 93 ? -7.759 -1.328 8.583 1.00 85.38 93 THR A O 1
ATOM 724 N N . VAL A 1 94 ? -6.781 0.699 8.542 1.00 88.88 94 VAL A N 1
ATOM 725 C CA . VAL A 1 94 ? -6.585 0.810 7.099 1.00 88.88 94 VAL A CA 1
ATOM 726 C C . VAL A 1 94 ? -5.089 0.886 6.831 1.00 88.88 94 VAL A C 1
ATOM 728 O O . VAL A 1 94 ? -4.353 1.602 7.511 1.00 88.88 94 VAL A O 1
ATOM 731 N N . TYR A 1 95 ? -4.638 0.126 5.845 1.00 91.62 95 TYR A N 1
ATOM 732 C CA . TYR A 1 95 ? -3.257 0.059 5.401 1.00 91.62 95 TYR A CA 1
ATOM 733 C C . TYR A 1 95 ? -3.146 0.754 4.053 1.00 91.62 95 TYR A C 1
ATOM 735 O O . TYR A 1 95 ? -3.862 0.408 3.114 1.00 91.62 95 TYR A O 1
ATOM 743 N N . LEU A 1 96 ? -2.231 1.713 3.961 1.00 92.81 96 LEU A N 1
ATOM 744 C CA . LEU A 1 96 ? -1.854 2.332 2.702 1.00 92.81 96 LEU A CA 1
ATOM 745 C C . LEU A 1 96 ? -0.536 1.723 2.242 1.00 92.81 96 LEU A C 1
ATOM 747 O O . LEU A 1 96 ? 0.459 1.708 2.977 1.00 92.81 96 LEU A O 1
ATOM 751 N N . ALA A 1 97 ? -0.542 1.195 1.026 1.00 95.12 97 ALA A N 1
ATOM 752 C CA . ALA A 1 97 ? 0.600 0.502 0.456 1.00 95.12 97 ALA A CA 1
ATOM 753 C C . ALA A 1 97 ? 0.889 0.980 -0.959 1.00 95.12 97 ALA A C 1
ATOM 755 O O . ALA A 1 97 ? 0.013 1.506 -1.644 1.00 95.12 97 ALA A O 1
ATOM 756 N N . SER A 1 98 ? 2.127 0.799 -1.399 1.00 95.75 98 SER A N 1
ATOM 757 C CA . SER A 1 98 ? 2.539 1.087 -2.765 1.00 95.75 98 SER A CA 1
ATOM 758 C C . SER A 1 98 ? 3.254 -0.095 -3.402 1.00 95.75 98 SER A C 1
ATOM 760 O O . SER A 1 98 ? 3.850 -0.927 -2.715 1.00 95.75 98 SER A O 1
ATOM 762 N N . CYS A 1 99 ? 3.170 -0.190 -4.723 1.00 95.31 99 CYS A N 1
ATOM 763 C CA . CYS A 1 99 ? 3.809 -1.247 -5.494 1.00 95.31 99 CYS A CA 1
ATOM 764 C C . CYS A 1 99 ? 4.049 -0.819 -6.943 1.00 95.31 99 CYS A C 1
ATOM 766 O O . CYS A 1 99 ? 3.454 0.149 -7.429 1.00 95.31 99 CYS A O 1
ATOM 768 N N . ASP A 1 100 ? 4.873 -1.593 -7.646 1.00 96.56 100 ASP A N 1
ATOM 769 C CA . ASP A 1 100 ? 4.983 -1.490 -9.097 1.00 96.56 100 ASP A CA 1
ATOM 770 C C . ASP A 1 100 ? 3.672 -1.974 -9.739 1.00 96.56 100 ASP A C 1
ATOM 772 O O . ASP A 1 100 ? 3.252 -3.112 -9.476 1.00 96.56 100 ASP A O 1
ATOM 776 N N . PRO A 1 101 ? 3.006 -1.144 -10.561 1.00 95.00 101 PRO A N 1
ATOM 777 C CA . PRO A 1 101 ? 1.723 -1.481 -11.152 1.00 95.00 101 PRO A CA 1
ATOM 778 C C . PRO A 1 101 ? 1.865 -2.627 -12.153 1.00 95.00 101 PRO A C 1
ATOM 780 O O . PRO A 1 101 ? 2.760 -2.654 -13.001 1.00 95.00 101 PRO A O 1
ATOM 783 N N . ARG A 1 102 ? 0.937 -3.573 -12.078 1.00 89.38 102 ARG A N 1
ATOM 784 C CA . ARG A 1 102 ? 0.707 -4.585 -13.101 1.00 89.38 102 ARG A CA 1
ATOM 785 C C . ARG A 1 102 ? -0.168 -3.940 -14.177 1.00 89.38 102 ARG A C 1
ATOM 787 O O . ARG A 1 102 ? -1.344 -3.687 -13.931 1.00 89.38 102 ARG A O 1
ATOM 794 N N . VAL A 1 103 ? 0.453 -3.591 -15.301 1.00 72.12 103 VAL A N 1
ATOM 795 C CA . VAL A 1 103 ? -0.202 -2.995 -16.479 1.00 72.12 103 VAL A CA 1
ATOM 796 C C . VAL A 1 103 ? -0.879 -4.078 -17.305 1.00 72.12 103 VAL A C 1
ATOM 798 O O . VAL A 1 103 ? -0.264 -5.162 -17.436 1.00 72.12 103 VAL A O 1
#

Secondary structure (DSSP, 8-state):
---------------------------------PPTT-EEEEEEETTEEEEEESS-TTT-HHHHHHHTTTBSSPPEEEEEEEEEETTTTEEEEEEEEEE-B--

Foldseek 3Di:
DDDDDDDDPPPPPDPPPCPPPPPPPPPPPPPDPDDQLDKDFPDQPPQKTKIKTQDQLQPDPSNVVVCVVFAPDRWAFDDKDWDQDDPVRDITIMTITMHRTDD

Sequence (103 aa):
MIRLLLCLPLLAFAACEFSRPTIMARSPEISLKPRDGEVRLVDVRLGVAHLEATCDPGSSAICSVYAARWCQNLPKVYDRQKYFTGANGQERTVYLASCDPRV

Radius of gyration: 24.54 Å; chains: 1; bounding box: 54×76×46 Å